Protein AF-A0ABD5U5I5-F1 (afdb_monomer)

Solvent-accessible surface area (backbone atoms only — not comparable to full-atom values): 3677 Å² total; per-residue (Å²): 131,83,78,62,71,63,63,42,64,45,27,16,70,64,81,63,50,72,62,65,90,92,62,89,63,57,72,50,80,44,73,40,96,87,66,50,78,42,52,39,20,22,90,40,70,67,44,44,51,53,44,51,53,58,61,59,70,77,109

pLDDT: mean 80.41, std 13.82, range [37.84, 92.38]

Structure (mmCIF, N/CA/C/O backbone):
data_AF-A0ABD5U5I5-F1
#
_entry.id   AF-A0ABD5U5I5-F1
#
loop_
_atom_site.group_PDB
_atom_site.id
_atom_site.type_symbol
_atom_site.label_atom_id
_atom_site.label_alt_id
_atom_site.label_comp_id
_atom_site.label_asym_id
_atom_site.label_entity_id
_atom_site.label_seq_id
_atom_site.pdbx_PDB_ins_code
_atom_site.Cartn_x
_atom_site.Cartn_y
_atom_site.Cartn_z
_atom_site.occupancy
_atom_site.B_iso_or_equiv
_atom_site.auth_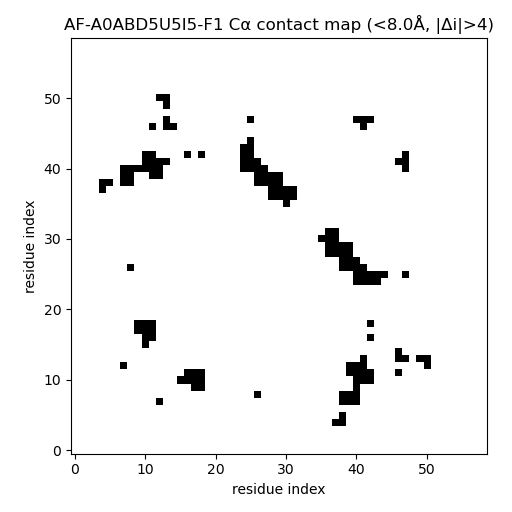seq_id
_atom_site.auth_comp_id
_atom_site.auth_asym_id
_atom_site.auth_atom_id
_atom_site.pdbx_PDB_model_num
ATOM 1 N N . MET A 1 1 ? 13.764 -10.182 -19.220 1.00 37.84 1 MET A N 1
ATOM 2 C CA . MET A 1 1 ? 12.326 -9.870 -19.101 1.00 37.84 1 MET A CA 1
ATOM 3 C C . MET A 1 1 ? 12.245 -8.884 -17.957 1.00 37.84 1 MET A C 1
ATOM 5 O O . MET A 1 1 ? 12.634 -9.267 -16.866 1.00 37.84 1 MET A O 1
ATOM 9 N N . ALA A 1 2 ? 11.959 -7.609 -18.223 1.00 43.62 2 ALA A N 1
ATOM 10 C CA . ALA A 1 2 ? 11.852 -6.624 -17.151 1.00 43.62 2 ALA A CA 1
ATOM 11 C C . ALA A 1 2 ? 10.569 -6.942 -16.380 1.00 43.62 2 ALA A C 1
ATOM 13 O O . ALA A 1 2 ? 9.489 -6.924 -16.969 1.00 43.62 2 ALA A O 1
ATOM 14 N N . GLU A 1 3 ? 10.707 -7.338 -15.120 1.00 52.06 3 GLU A N 1
ATOM 15 C CA . GLU A 1 3 ? 9.579 -7.493 -14.209 1.00 52.06 3 GLU A CA 1
ATOM 16 C C . GLU A 1 3 ? 8.899 -6.128 -14.113 1.00 52.06 3 GLU A C 1
ATOM 18 O O . GLU A 1 3 ? 9.525 -5.148 -13.717 1.00 52.06 3 GLU A O 1
ATOM 23 N N . ASP A 1 4 ? 7.664 -6.037 -14.606 1.00 57.41 4 ASP A N 1
ATOM 24 C CA . ASP A 1 4 ? 6.922 -4.784 -14.661 1.00 57.41 4 ASP A CA 1
ATOM 25 C C . ASP A 1 4 ? 6.644 -4.340 -13.213 1.00 57.41 4 ASP A C 1
ATOM 27 O O . ASP A 1 4 ? 5.863 -5.000 -12.517 1.00 57.41 4 ASP A O 1
ATOM 31 N N . PRO A 1 5 ? 7.280 -3.263 -12.709 1.00 56.47 5 PRO A N 1
ATOM 32 C CA . PRO A 1 5 ? 7.166 -2.874 -11.303 1.00 56.47 5 PRO A CA 1
ATOM 33 C C . PRO A 1 5 ? 5.733 -2.463 -10.933 1.00 56.47 5 PRO A C 1
ATOM 35 O O . PRO A 1 5 ? 5.397 -2.373 -9.754 1.00 56.47 5 PRO A O 1
ATOM 38 N N . ALA A 1 6 ? 4.864 -2.254 -11.931 1.00 58.97 6 ALA A N 1
ATOM 39 C CA . ALA A 1 6 ? 3.453 -1.965 -11.737 1.00 58.97 6 ALA A CA 1
ATOM 40 C C . ALA A 1 6 ? 2.586 -3.216 -11.503 1.00 58.97 6 ALA A C 1
ATOM 42 O O . ALA A 1 6 ? 1.398 -3.075 -11.212 1.0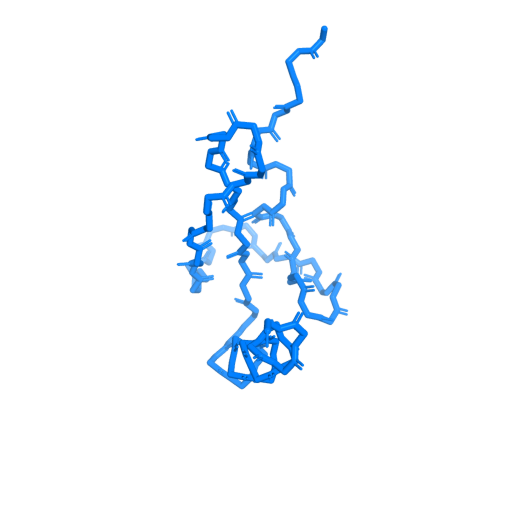0 58.97 6 ALA A O 1
ATOM 43 N N . ALA A 1 7 ? 3.126 -4.438 -11.593 1.00 60.72 7 ALA A N 1
ATOM 44 C CA . ALA A 1 7 ? 2.363 -5.652 -11.290 1.00 60.72 7 ALA A CA 1
ATOM 45 C C . ALA A 1 7 ? 1.869 -5.675 -9.829 1.00 60.72 7 ALA A C 1
ATOM 47 O O . ALA A 1 7 ? 0.715 -6.025 -9.576 1.00 60.72 7 ALA A O 1
ATOM 48 N N . ASN A 1 8 ? 2.693 -5.191 -8.893 1.00 63.97 8 ASN A N 1
ATOM 49 C CA . ASN A 1 8 ? 2.350 -5.085 -7.468 1.00 63.97 8 ASN A CA 1
ATOM 50 C C . ASN A 1 8 ? 1.377 -3.937 -7.145 1.00 63.97 8 ASN A C 1
ATOM 52 O O . ASN A 1 8 ? 0.887 -3.839 -6.025 1.00 63.97 8 ASN A O 1
ATOM 56 N N . LEU A 1 9 ? 1.052 -3.090 -8.129 1.00 76.75 9 LEU A N 1
ATOM 57 C CA . LEU A 1 9 ? 0.060 -2.018 -7.997 1.00 76.75 9 LEU A CA 1
ATOM 58 C C . LEU A 1 9 ? -1.354 -2.467 -8.392 1.00 76.75 9 LEU A C 1
ATOM 60 O O . LEU A 1 9 ? -2.261 -1.643 -8.422 1.00 76.75 9 LEU A O 1
ATOM 64 N N . ARG A 1 10 ? -1.556 -3.739 -8.766 1.00 83.44 10 ARG A N 1
ATOM 65 C CA . ARG A 1 10 ? -2.865 -4.261 -9.211 1.00 83.44 10 ARG A CA 1
ATOM 66 C C . ARG A 1 10 ? -3.649 -4.967 -8.112 1.00 83.44 10 ARG A C 1
ATOM 68 O O . ARG A 1 10 ? -4.820 -5.280 -8.319 1.00 83.44 10 ARG A O 1
ATOM 75 N N . MET A 1 11 ? -3.020 -5.236 -6.973 1.00 90.25 11 MET A N 1
ATOM 76 C CA . MET A 1 11 ? -3.657 -5.890 -5.837 1.00 90.25 11 MET A CA 1
ATOM 77 C C . MET A 1 11 ? -3.104 -5.380 -4.511 1.00 90.25 11 MET A C 1
ATOM 79 O O . MET A 1 11 ? -1.984 -4.877 -4.447 1.00 90.25 11 MET A O 1
ATOM 83 N N . CYS A 1 12 ? -3.892 -5.533 -3.453 1.00 91.31 12 CYS A N 1
ATOM 84 C CA . CYS A 1 12 ? -3.490 -5.193 -2.103 1.00 91.31 12 CYS A CA 1
ATOM 85 C C . CYS A 1 12 ? -2.346 -6.097 -1.650 1.00 91.31 12 CYS A C 1
ATOM 87 O O . CYS A 1 12 ? -2.508 -7.314 -1.583 1.00 91.31 12 CYS A O 1
ATOM 89 N N . ALA A 1 13 ? -1.219 -5.498 -1.276 1.00 89.44 13 ALA A N 1
ATOM 90 C CA . ALA A 1 13 ? -0.058 -6.224 -0.775 1.00 89.44 13 ALA A CA 1
ATOM 91 C C . ALA A 1 13 ? -0.325 -6.938 0.563 1.00 89.44 13 ALA A C 1
ATOM 93 O O . ALA A 1 13 ? 0.375 -7.888 0.895 1.00 89.44 13 ALA A O 1
ATOM 94 N N . HIS A 1 14 ? -1.341 -6.501 1.318 1.00 90.00 14 HIS A N 1
ATOM 95 C CA . HIS A 1 14 ? -1.723 -7.128 2.582 1.00 90.00 14 HIS A CA 1
ATOM 96 C C . HIS A 1 14 ? -2.717 -8.284 2.399 1.00 90.00 14 HIS A C 1
ATOM 98 O O . HIS A 1 14 ? -2.459 -9.400 2.833 1.00 90.00 14 HIS A O 1
ATOM 104 N N . CYS A 1 15 ? -3.864 -8.025 1.760 1.00 90.19 15 CYS A N 1
ATOM 105 C CA . CYS A 1 15 ? -4.976 -8.982 1.692 1.00 90.19 15 CYS A CA 1
ATOM 106 C C . CYS A 1 15 ? -5.160 -9.656 0.321 1.00 90.19 15 CYS A C 1
ATOM 108 O O . CYS A 1 15 ? -6.031 -10.509 0.177 1.00 90.19 15 CYS A O 1
ATOM 110 N N . GLY A 1 16 ? -4.380 -9.277 -0.697 1.00 89.62 16 GLY A N 1
ATOM 111 C CA . GLY A 1 16 ? -4.448 -9.854 -2.045 1.00 89.62 16 GLY A CA 1
ATOM 112 C C . GLY A 1 16 ? -5.641 -9.399 -2.895 1.00 89.62 16 GLY A C 1
ATOM 113 O O . GLY A 1 16 ? -5.795 -9.855 -4.026 1.00 89.62 16 GLY A O 1
ATOM 114 N N . THR A 1 17 ? -6.487 -8.497 -2.388 1.00 90.81 17 THR A N 1
ATOM 115 C CA . THR A 1 17 ? -7.645 -7.967 -3.125 1.00 90.81 17 THR A CA 1
ATOM 116 C C . THR A 1 17 ? -7.216 -7.248 -4.400 1.00 90.81 17 THR A C 1
ATOM 118 O O . THR A 1 17 ? -6.401 -6.332 -4.340 1.00 90.81 17 THR A O 1
ATOM 121 N N . VAL A 1 18 ? -7.796 -7.620 -5.543 1.00 90.44 18 VAL A N 1
ATOM 122 C CA . VAL A 1 18 ? -7.550 -6.961 -6.835 1.00 90.44 18 VAL A CA 1
ATOM 123 C C . VAL A 1 18 ? -8.202 -5.579 -6.857 1.00 90.44 18 VAL A C 1
ATOM 125 O O . VAL A 1 18 ? -9.344 -5.418 -6.430 1.00 90.44 18 VAL A O 1
ATOM 128 N N . PHE A 1 19 ? -7.481 -4.588 -7.370 1.00 88.88 19 PHE A N 1
ATOM 129 C CA . PHE A 1 19 ? -7.953 -3.212 -7.438 1.00 88.88 19 PHE A CA 1
ATOM 130 C C . PHE A 1 19 ? -8.853 -2.928 -8.630 1.00 88.88 19 PHE A C 1
ATOM 132 O O . PHE A 1 19 ? -8.675 -3.466 -9.725 1.00 88.88 19 PHE A O 1
ATOM 139 N N . GLU A 1 20 ? -9.787 -2.006 -8.416 1.00 86.88 20 GLU A N 1
ATOM 140 C CA . GLU A 1 20 ? -10.646 -1.491 -9.469 1.00 86.88 20 GLU A CA 1
ATOM 141 C C . GLU A 1 20 ? -9.893 -0.485 -10.343 1.00 86.88 20 GLU A C 1
ATOM 143 O O . GLU A 1 20 ? -9.155 0.386 -9.873 1.00 86.88 20 GLU A O 1
ATOM 148 N N . VAL A 1 21 ? -10.100 -0.591 -11.655 1.00 83.44 21 VAL A N 1
ATOM 149 C CA . VAL A 1 21 ? -9.464 0.303 -12.623 1.00 83.44 21 VAL A CA 1
ATOM 150 C C . VAL A 1 21 ? -10.050 1.708 -12.485 1.00 83.44 21 VAL A C 1
ATOM 152 O O . VAL A 1 21 ? -11.259 1.898 -12.565 1.00 83.44 21 VAL A O 1
ATOM 155 N N . GLY A 1 22 ? -9.177 2.704 -12.326 1.00 83.19 22 GLY A N 1
ATOM 156 C CA . GLY A 1 22 ? -9.566 4.114 -12.215 1.00 83.19 22 GLY A CA 1
ATOM 157 C C . GLY A 1 22 ? -9.761 4.613 -10.781 1.00 83.19 22 GLY A C 1
ATOM 158 O O . GLY A 1 22 ? -9.988 5.807 -10.591 1.00 83.19 22 GLY A O 1
ATOM 159 N N . VAL A 1 23 ? -9.613 3.745 -9.777 1.00 84.38 23 VAL A N 1
ATOM 160 C CA . VAL A 1 23 ? -9.608 4.130 -8.360 1.00 84.38 23 VAL A CA 1
ATOM 161 C C . VAL A 1 23 ? -8.172 4.399 -7.902 1.00 84.38 23 VAL A C 1
ATOM 163 O O . VAL A 1 23 ? -7.230 3.715 -8.306 1.00 84.38 23 VAL A O 1
ATOM 166 N N . ARG A 1 24 ? -7.985 5.438 -7.081 1.00 83.56 24 ARG A N 1
ATOM 167 C CA . ARG A 1 24 ? -6.690 5.734 -6.457 1.00 83.56 24 ARG A CA 1
ATOM 168 C C . ARG A 1 24 ? -6.581 4.987 -5.139 1.00 83.56 24 ARG A C 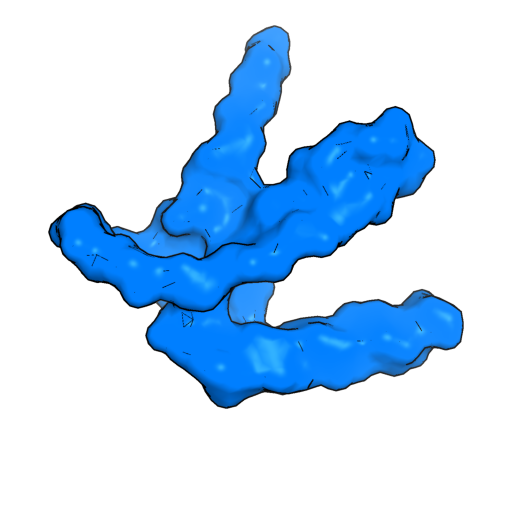1
ATOM 170 O O . ARG A 1 24 ? -7.423 5.167 -4.266 1.00 83.56 24 ARG A O 1
ATOM 177 N N . TYR A 1 25 ? -5.507 4.224 -5.005 1.00 86.44 25 TYR A N 1
ATOM 178 C CA . TYR A 1 25 ? -5.182 3.469 -3.804 1.00 86.44 25 TYR A CA 1
ATOM 179 C C . TYR A 1 25 ? -3.900 4.011 -3.163 1.00 86.44 25 TYR A C 1
ATOM 181 O O . TYR A 1 25 ? -3.028 4.502 -3.890 1.00 86.44 25 TYR A O 1
ATOM 189 N N . PRO A 1 26 ? -3.773 3.946 -1.828 1.00 87.06 26 PRO A N 1
ATOM 190 C CA . PRO A 1 26 ? -2.522 4.246 -1.143 1.00 87.06 26 PRO A CA 1
ATOM 191 C C . PRO A 1 26 ? -1.387 3.348 -1.650 1.00 87.06 26 PRO A C 1
ATOM 193 O O . PRO A 1 26 ? -1.590 2.162 -1.933 1.00 87.06 26 PRO A O 1
ATOM 196 N N . VAL A 1 27 ? -0.196 3.937 -1.794 1.00 87.69 27 VAL A N 1
ATOM 197 C CA . VAL A 1 27 ? 1.013 3.268 -2.292 1.00 87.69 27 VAL A CA 1
ATOM 198 C C . VAL A 1 27 ? 2.190 3.595 -1.383 1.00 87.69 27 VAL A C 1
ATOM 200 O O . VAL A 1 27 ? 2.498 4.764 -1.157 1.00 87.69 27 VAL A O 1
ATOM 203 N N . VAL A 1 28 ? 2.892 2.562 -0.930 1.00 88.25 28 VAL A N 1
ATOM 204 C CA . VAL A 1 28 ? 4.147 2.665 -0.187 1.00 88.25 28 VAL A CA 1
ATOM 205 C C . VAL A 1 28 ? 5.291 2.231 -1.090 1.00 88.25 28 VAL A C 1
ATOM 207 O O . VAL A 1 28 ? 5.193 1.252 -1.829 1.00 88.25 28 VAL A O 1
ATOM 210 N N . THR A 1 29 ? 6.392 2.975 -1.033 1.00 87.75 29 THR A N 1
ATOM 211 C CA . THR A 1 29 ? 7.631 2.618 -1.728 1.00 87.75 29 THR A CA 1
ATOM 212 C C . THR A 1 29 ? 8.658 2.167 -0.704 1.00 87.75 29 THR A C 1
ATOM 214 O O . THR A 1 29 ? 8.994 2.925 0.204 1.00 87.75 29 THR A O 1
ATOM 217 N N . LEU A 1 30 ? 9.176 0.956 -0.868 1.00 85.44 30 LEU A N 1
ATOM 218 C CA . LEU A 1 30 ? 10.313 0.446 -0.115 1.00 85.44 30 LEU A CA 1
ATOM 219 C C . LEU A 1 30 ? 11.540 0.335 -1.004 1.00 85.44 30 LEU A C 1
ATOM 221 O O . LEU A 1 30 ? 11.449 0.237 -2.227 1.00 85.44 30 LEU A O 1
ATOM 225 N N . ARG A 1 31 ? 12.710 0.328 -0.375 1.00 84.50 31 ARG A N 1
ATOM 226 C CA . ARG A 1 31 ? 13.956 0.030 -1.066 1.00 84.50 31 ARG A CA 1
ATOM 227 C C . ARG A 1 31 ? 14.248 -1.456 -0.914 1.00 84.50 31 ARG A C 1
ATOM 229 O O . ARG A 1 31 ? 14.458 -1.923 0.198 1.00 84.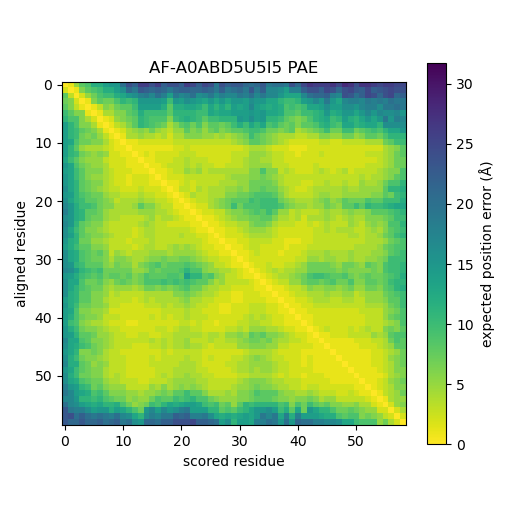50 31 ARG A O 1
ATOM 236 N N . GLY A 1 32 ? 14.242 -2.186 -2.025 1.00 82.00 32 GLY A N 1
ATOM 237 C CA . GLY A 1 32 ? 14.666 -3.580 -2.055 1.00 82.00 32 GLY A CA 1
ATOM 238 C C . GLY A 1 32 ? 16.147 -3.724 -1.699 1.00 82.00 32 GLY A C 1
ATOM 239 O O . GLY A 1 32 ? 16.914 -2.761 -1.763 1.00 82.00 32 GLY A O 1
ATOM 240 N N . THR A 1 33 ? 16.559 -4.943 -1.362 1.00 79.81 33 THR A N 1
ATOM 241 C CA . THR A 1 33 ? 17.941 -5.287 -0.976 1.00 79.81 33 THR A C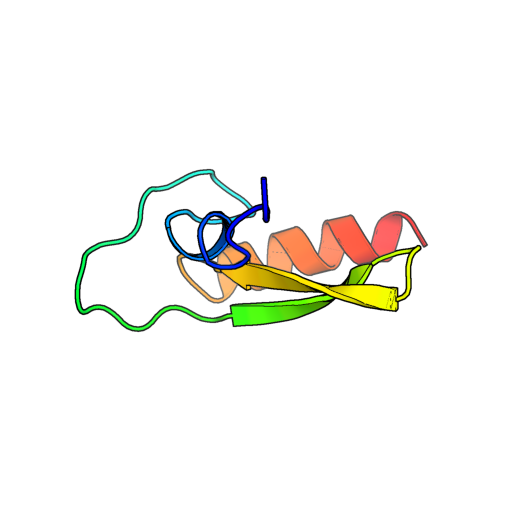A 1
ATOM 242 C C . THR A 1 33 ? 18.973 -4.985 -2.065 1.00 79.81 33 THR A C 1
ATOM 244 O O . THR A 1 33 ? 20.107 -4.635 -1.757 1.00 79.81 33 THR A O 1
ATOM 247 N N . ASP A 1 34 ? 18.565 -5.040 -3.332 1.00 83.25 34 ASP A N 1
ATOM 248 C CA . ASP A 1 34 ? 19.374 -4.666 -4.502 1.00 83.25 34 ASP A CA 1
ATOM 249 C C . ASP A 1 34 ? 19.354 -3.145 -4.792 1.00 83.25 34 ASP A C 1
ATOM 251 O O . ASP A 1 34 ? 19.898 -2.656 -5.775 1.00 83.25 34 ASP A O 1
ATOM 255 N N . GLY A 1 35 ? 18.686 -2.351 -3.950 1.00 81.50 35 GLY A N 1
ATOM 256 C CA . GLY A 1 35 ? 18.487 -0.914 -4.155 1.00 81.50 35 GLY A CA 1
ATOM 257 C C . GLY A 1 35 ? 17.325 -0.562 -5.091 1.00 81.50 35 GLY A C 1
ATOM 258 O O . GLY A 1 35 ? 16.975 0.618 -5.191 1.00 81.50 35 GLY A O 1
ATOM 259 N N . THR A 1 36 ? 16.704 -1.563 -5.721 1.00 84.75 36 THR A N 1
ATOM 260 C CA . THR A 1 36 ? 15.525 -1.421 -6.588 1.00 84.75 36 THR A CA 1
ATOM 261 C C . THR A 1 36 ? 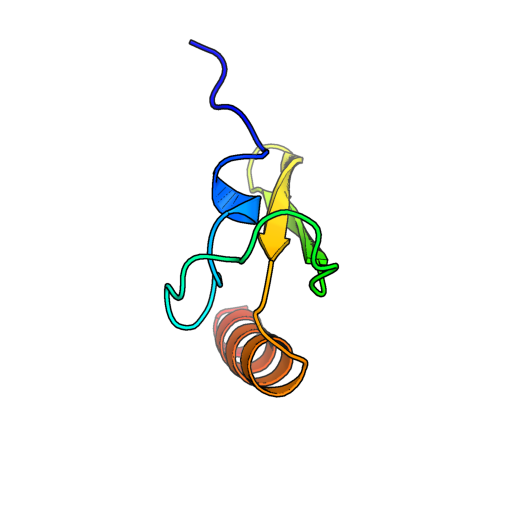14.295 -0.983 -5.779 1.00 84.75 36 THR A C 1
ATOM 263 O O . THR A 1 36 ? 14.015 -1.582 -4.739 1.00 84.75 36 THR A O 1
ATOM 266 N N . PRO A 1 37 ? 13.538 0.043 -6.212 1.00 81.56 37 PRO A N 1
ATOM 267 C CA . PRO A 1 37 ? 12.319 0.452 -5.524 1.00 81.56 37 PRO A CA 1
ATOM 268 C C . PRO A 1 37 ? 11.219 -0.606 -5.685 1.00 81.56 37 PRO A C 1
ATOM 270 O O . PRO A 1 37 ? 10.856 -0.977 -6.800 1.00 81.56 37 PRO A O 1
ATOM 273 N N . LEU A 1 38 ? 10.671 -1.062 -4.562 1.00 85.00 38 LEU A N 1
ATOM 274 C CA . LEU A 1 38 ? 9.511 -1.943 -4.491 1.00 85.00 38 LEU A CA 1
ATOM 275 C C . LEU A 1 38 ? 8.278 -1.109 -4.154 1.00 85.00 38 LEU A C 1
ATOM 277 O O . LEU A 1 38 ? 8.268 -0.371 -3.171 1.00 85.00 38 LEU A O 1
ATOM 281 N N . LEU A 1 39 ? 7.246 -1.218 -4.983 1.00 87.25 39 LEU A N 1
ATOM 282 C CA . LEU A 1 39 ? 5.986 -0.504 -4.816 1.00 87.25 39 LEU A CA 1
ATOM 283 C C . LEU A 1 39 ? 4.920 -1.470 -4.303 1.00 87.25 39 LEU A C 1
ATOM 285 O O . LEU A 1 39 ? 4.694 -2.514 -4.912 1.00 87.25 39 LEU A O 1
ATOM 289 N N . PHE A 1 40 ? 4.254 -1.095 -3.217 1.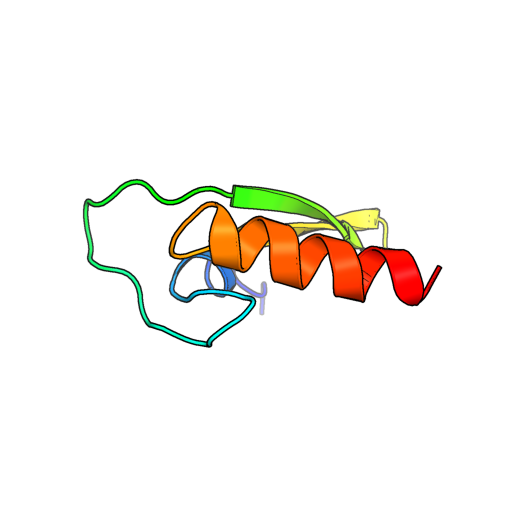00 88.56 40 PHE A N 1
ATOM 290 C CA . PHE A 1 40 ? 3.169 -1.856 -2.608 1.00 88.56 40 PHE A CA 1
ATOM 291 C C . PHE A 1 40 ? 1.929 -0.981 -2.523 1.00 88.56 40 PHE A C 1
ATOM 293 O O . PHE A 1 40 ? 1.996 0.141 -2.027 1.00 88.56 40 PHE A O 1
ATOM 300 N N . SER A 1 41 ? 0.800 -1.488 -2.999 1.00 90.69 41 SER A N 1
ATOM 301 C CA . SER A 1 41 ? -0.480 -0.789 -2.924 1.00 90.69 41 SER A CA 1
ATOM 302 C C . SER A 1 41 ? -1.415 -1.456 -1.926 1.00 90.69 41 SER A C 1
ATOM 304 O O . SER A 1 41 ? -1.354 -2.670 -1.726 1.00 90.69 41 SER A O 1
ATOM 306 N N . PHE A 1 42 ? -2.318 -0.680 -1.325 1.00 92.38 42 PHE A N 1
ATOM 307 C CA . PHE A 1 42 ? -3.250 -1.171 -0.306 1.00 92.38 42 PHE A CA 1
ATOM 308 C C . PHE A 1 42 ? -4.682 -0.745 -0.614 1.00 92.38 42 PHE A C 1
ATOM 310 O O . PHE A 1 42 ? -4.915 0.327 -1.157 1.00 92.38 42 PHE A O 1
ATOM 317 N N . CYS A 1 43 ? -5.670 -1.569 -0.255 1.00 91.31 43 CYS A N 1
ATOM 318 C CA . CYS A 1 43 ? -7.079 -1.207 -0.463 1.00 91.31 43 CYS A CA 1
ATOM 319 C C . CYS A 1 43 ? -7.560 -0.091 0.478 1.00 91.31 43 CYS A C 1
ATOM 321 O O . CYS A 1 43 ? -8.609 0.494 0.231 1.00 91.31 43 CYS A O 1
ATOM 323 N N . GLY A 1 44 ? -6.795 0.214 1.527 1.00 90.62 44 GLY A N 1
ATOM 324 C CA . GLY A 1 44 ? -7.077 1.280 2.480 1.00 90.62 44 GLY A CA 1
ATOM 325 C C . GLY A 1 44 ? -6.006 1.378 3.565 1.00 90.62 44 GLY A C 1
ATOM 326 O O . GLY A 1 44 ? -5.110 0.533 3.644 1.00 90.62 44 GLY A O 1
ATOM 327 N N . GLU A 1 45 ? -6.137 2.400 4.410 1.00 88.88 45 GLU A N 1
ATOM 328 C CA . GLU A 1 45 ? -5.198 2.717 5.497 1.00 88.88 45 GLU A CA 1
ATOM 329 C C . GLU A 1 45 ? -5.079 1.586 6.532 1.00 88.88 45 GLU A C 1
ATOM 331 O O . GLU A 1 45 ? -4.008 1.372 7.092 1.00 88.88 45 GLU A O 1
ATOM 336 N N . GLU A 1 46 ? -6.143 0.807 6.756 1.00 90.75 46 GLU A N 1
ATOM 337 C CA . GLU A 1 46 ? -6.121 -0.344 7.672 1.00 90.75 46 GLU A CA 1
ATOM 338 C C . GLU A 1 46 ? -5.160 -1.437 7.188 1.00 90.75 46 GLU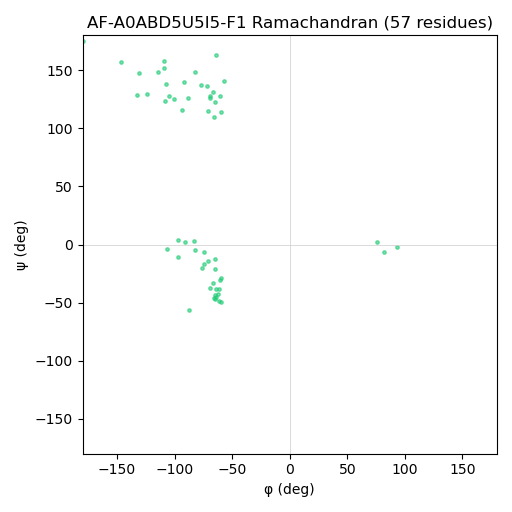 A C 1
ATOM 340 O O . GLU A 1 46 ? -4.350 -1.948 7.958 1.00 90.75 46 GLU A O 1
ATOM 345 N N . CYS A 1 47 ? -5.213 -1.761 5.892 1.00 91.88 47 CYS A N 1
ATOM 346 C CA . CYS A 1 47 ? -4.322 -2.745 5.280 1.00 91.88 47 CYS A CA 1
ATOM 347 C C . CYS A 1 47 ? -2.881 -2.238 5.206 1.00 91.88 47 CYS A C 1
ATOM 349 O O . CYS A 1 47 ? -1.958 -3.022 5.406 1.00 91.88 47 CYS A O 1
ATOM 351 N N . GLU A 1 48 ? -2.691 -0.944 4.939 1.00 90.06 48 GLU A N 1
ATOM 352 C CA . GLU A 1 48 ? -1.370 -0.314 4.995 1.00 90.06 48 GLU A CA 1
ATOM 353 C C . GLU A 1 48 ? -0.783 -0.400 6.409 1.00 90.06 48 GLU A C 1
ATOM 355 O O . GLU A 1 48 ? 0.351 -0.836 6.578 1.00 90.06 48 GLU A O 1
ATOM 360 N N . THR A 1 49 ? -1.566 -0.043 7.430 1.00 91.00 49 THR A N 1
ATOM 361 C CA . THR A 1 49 ? -1.124 -0.027 8.831 1.00 91.00 49 THR A CA 1
ATOM 362 C C . THR A 1 49 ? -0.808 -1.429 9.336 1.00 91.00 49 THR A C 1
ATOM 364 O O . THR A 1 49 ? 0.240 -1.634 9.948 1.00 91.00 49 THR A O 1
ATOM 367 N N . ALA A 1 50 ? -1.685 -2.400 9.065 1.00 90.94 50 ALA A N 1
ATOM 368 C CA . ALA A 1 50 ? -1.464 -3.793 9.437 1.00 90.94 50 ALA A CA 1
ATOM 369 C C . ALA A 1 50 ? -0.190 -4.332 8.778 1.00 90.94 50 ALA A C 1
ATOM 371 O O . ALA A 1 50 ? 0.690 -4.843 9.461 1.00 90.94 50 ALA A O 1
ATOM 372 N N . TRP A 1 51 ? -0.035 -4.128 7.469 1.00 89.94 51 TRP A N 1
ATOM 373 C CA . TRP A 1 51 ? 1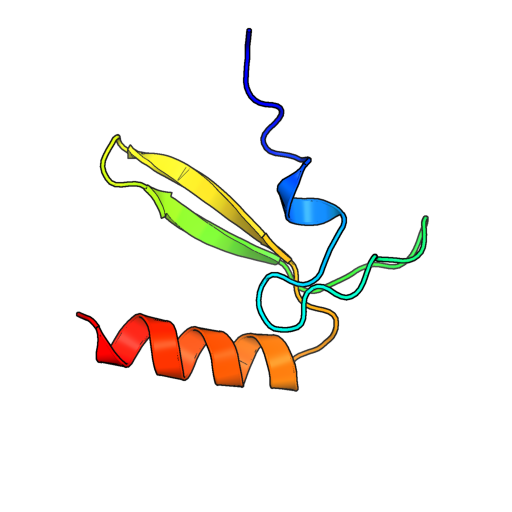.165 -4.547 6.754 1.00 89.94 51 TRP A CA 1
ATOM 374 C C . TRP A 1 51 ? 2.432 -3.844 7.250 1.00 89.94 51 TRP A C 1
ATOM 376 O O . TRP A 1 51 ? 3.453 -4.497 7.436 1.00 89.94 51 TRP A O 1
ATOM 386 N N . ALA A 1 52 ? 2.382 -2.536 7.515 1.00 86.12 52 ALA A N 1
ATOM 387 C CA . ALA A 1 52 ? 3.529 -1.786 8.018 1.00 86.12 52 ALA A CA 1
ATOM 388 C C . ALA A 1 52 ? 3.937 -2.226 9.433 1.00 86.12 52 ALA A C 1
ATOM 390 O O . ALA A 1 52 ? 5.124 -2.197 9.757 1.00 86.12 52 ALA A O 1
ATOM 391 N N . SER A 1 53 ? 2.973 -2.628 10.268 1.00 87.44 53 SER A N 1
ATOM 392 C CA . SER A 1 53 ? 3.238 -3.197 11.591 1.00 87.44 53 SER A CA 1
ATOM 393 C C . SER A 1 53 ? 3.978 -4.529 11.481 1.00 87.44 53 SER A C 1
ATOM 395 O O . SER A 1 53 ? 4.985 -4.712 12.158 1.00 87.44 53 SER A O 1
ATOM 397 N N . GLU A 1 54 ? 3.523 -5.421 10.598 1.00 83.00 54 GLU A N 1
ATOM 398 C CA . GLU A 1 54 ? 4.178 -6.713 10.351 1.00 83.00 54 GLU A CA 1
ATOM 399 C C . GLU A 1 54 ? 5.578 -6.512 9.750 1.00 83.00 54 GLU A C 1
ATOM 401 O O . GLU A 1 54 ? 6.544 -7.112 10.206 1.00 83.00 54 GLU A O 1
ATOM 406 N N . PHE A 1 55 ? 5.717 -5.598 8.784 1.00 76.88 55 PHE A N 1
ATOM 407 C CA . PHE A 1 55 ? 6.993 -5.326 8.122 1.00 76.88 55 PHE A CA 1
ATOM 408 C C . PHE A 1 55 ? 8.047 -4.754 9.082 1.00 76.88 55 PHE A C 1
ATOM 410 O O . PHE A 1 55 ? 9.216 -5.109 8.996 1.00 76.88 55 PHE A O 1
ATOM 417 N N . ARG A 1 56 ? 7.652 -3.878 10.016 1.00 65.50 56 ARG A N 1
ATOM 418 C CA . ARG A 1 56 ? 8.567 -3.306 11.021 1.00 65.50 56 ARG A CA 1
ATOM 419 C C . ARG A 1 56 ? 8.913 -4.266 12.157 1.00 65.50 56 ARG A C 1
ATOM 421 O O . ARG A 1 56 ? 9.888 -4.017 12.854 1.00 65.50 56 ARG A O 1
ATOM 428 N N . ALA A 1 57 ? 8.106 -5.299 12.390 1.00 60.69 57 ALA A N 1
ATOM 429 C CA . ALA A 1 57 ? 8.383 -6.299 13.418 1.00 60.69 57 ALA A CA 1
ATOM 430 C C . ALA A 1 57 ? 9.505 -7.272 13.013 1.00 60.69 57 ALA A C 1
ATOM 432 O O . ALA A 1 57 ? 10.063 -7.943 13.878 1.00 60.69 57 ALA A O 1
ATOM 433 N N . GLU A 1 58 ? 9.834 -7.331 11.721 1.00 52.62 58 GLU A N 1
ATOM 434 C CA . GLU A 1 58 ? 10.856 -8.214 11.147 1.00 52.62 58 GLU A CA 1
ATOM 435 C C . GLU A 1 58 ? 12.229 -7.517 10.961 1.00 52.62 58 GLU A C 1
ATOM 437 O O . GLU A 1 58 ? 13.147 -8.136 10.421 1.00 52.62 58 GLU A O 1
ATOM 442 N N . GLU A 1 59 ? 12.382 -6.256 11.403 1.00 48.84 59 GLU A N 1
ATOM 443 C CA . GLU A 1 59 ? 13.644 -5.477 11.362 1.00 48.84 59 GLU A CA 1
ATOM 444 C C . GLU A 1 59 ? 14.476 -5.572 12.654 1.00 48.84 59 GLU A C 1
ATOM 446 O O . GLU A 1 59 ? 13.899 -5.496 13.766 1.00 48.84 59 GLU A O 1
#

Radius of gyration: 11.86 Å; Cα contacts (8 Å, |Δi|>4): 75; chains: 1; bounding box: 30×16×32 Å

Nearest PDB structures (foldseek):
  4v8m-assembly1_BY  TM=7.913E-01  e=1.665E+00  Trypanosoma brucei brucei TREU927
  6wc2-assembly2_C  TM=4.017E-01  e=4.059E+00  Homo sapiens
  5wew-assembly3_E  TM=4.678E-01  e=4.656E+00  Klebsiella pneumoniae 30684/NJST258_2

Sequence (59 aa):
MAEDPAANLRMCAHCGTVFEVGVRYPVVTLRGTDGTPLLFSFCGEECETAWASEFRAEE

Secondary structure (DSSP, 8-state):
----TTGGGSBBTTT-PBPPTT----EEEEE-TTSPEEEEE-SSHHHHHHHHHHHHHT-

InterPro domains:
  IPR055998 Protein of unknown function DUF7576 [PF24461] (8-52)

Foldseek 3Di:
DPPDLCVQVQAAPQPRHGDDPPDDFDWDWDQDPVRDIHIHTHPDPVSVVVVVVVVVVVD

Organism: NCBI:txid1198324

Mean predicted aligned error: 6.48 Å